Protein AF-A0A934LVZ8-F1 (afdb_monomer)

Structure (mmCIF, N/CA/C/O backbone):
data_AF-A0A934LVZ8-F1
#
_entry.id   AF-A0A934LVZ8-F1
#
loop_
_atom_site.group_PDB
_atom_site.id
_atom_site.type_symbol
_atom_site.label_atom_id
_atom_site.l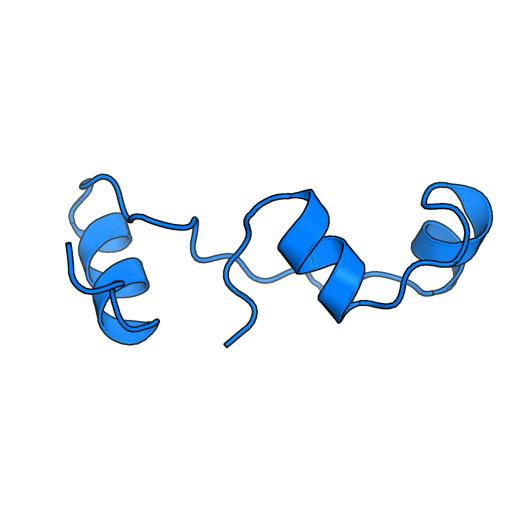abel_alt_id
_atom_site.label_comp_id
_atom_site.label_asym_id
_atom_site.label_entity_id
_atom_site.label_seq_id
_atom_site.pdbx_PDB_ins_code
_atom_site.Cartn_x
_atom_site.Cartn_y
_atom_site.Cartn_z
_atom_site.occupancy
_atom_site.B_iso_or_equiv
_atom_site.auth_seq_id
_atom_site.auth_comp_id
_atom_site.auth_asym_id
_atom_site.auth_atom_id
_atom_site.pdbx_PDB_model_num
ATOM 1 N N . MET A 1 1 ? -17.865 -10.901 4.706 1.00 54.88 1 MET A N 1
ATOM 2 C CA . MET A 1 1 ? -17.877 -9.731 5.612 1.00 54.88 1 MET A CA 1
ATOM 3 C C . MET A 1 1 ? -17.842 -8.481 4.751 1.00 54.88 1 MET A C 1
ATOM 5 O O . MET A 1 1 ? -17.276 -8.559 3.669 1.00 54.88 1 MET A O 1
ATOM 9 N N . ALA A 1 2 ? -18.489 -7.387 5.152 1.00 68.06 2 ALA A N 1
ATOM 10 C CA . ALA A 1 2 ? -18.352 -6.129 4.416 1.00 68.06 2 ALA A CA 1
ATOM 11 C C . ALA A 1 2 ? -16.890 -5.655 4.506 1.00 68.06 2 ALA A C 1
ATOM 13 O O . ALA A 1 2 ? -16.317 -5.708 5.593 1.00 68.06 2 ALA A O 1
ATOM 14 N N . ALA A 1 3 ? -16.297 -5.256 3.378 1.00 86.44 3 ALA A N 1
ATOM 15 C CA . ALA A 1 3 ? -14.939 -4.715 3.342 1.00 86.44 3 ALA A CA 1
ATOM 16 C C . ALA A 1 3 ? -14.869 -3.406 4.146 1.00 86.44 3 ALA A C 1
ATOM 18 O O . ALA A 1 3 ? -15.808 -2.601 4.102 1.00 86.44 3 ALA A O 1
ATOM 19 N N . MET A 1 4 ? -13.785 -3.194 4.892 1.00 93.50 4 MET A N 1
ATOM 20 C CA . MET A 1 4 ? -13.576 -1.949 5.622 1.00 93.50 4 MET A CA 1
ATOM 21 C C . MET A 1 4 ? -13.305 -0.807 4.641 1.00 93.50 4 MET A C 1
ATOM 23 O O . MET A 1 4 ? -12.508 -0.908 3.709 1.00 93.50 4 MET A O 1
ATOM 27 N N . THR A 1 5 ? -13.908 0.347 4.904 1.00 94.50 5 THR A N 1
ATOM 28 C CA . THR A 1 5 ? -13.508 1.602 4.255 1.00 94.50 5 THR A CA 1
ATOM 29 C C . THR A 1 5 ? -12.066 1.965 4.625 1.00 94.50 5 THR A C 1
ATOM 31 O O . THR A 1 5 ? -11.559 1.565 5.674 1.00 94.50 5 THR A O 1
ATOM 34 N N . SER A 1 6 ? -11.409 2.794 3.820 1.00 92.94 6 SER A N 1
ATOM 35 C CA . SER A 1 6 ? -10.036 3.256 4.081 1.00 92.94 6 SER A CA 1
ATOM 36 C C . SER A 1 6 ? -9.887 3.965 5.426 1.00 92.94 6 SER A C 1
ATOM 38 O O . SER A 1 6 ? -8.955 3.715 6.190 1.00 92.94 6 SER A O 1
ATOM 40 N N . ARG A 1 7 ? -10.886 4.778 5.799 1.00 94.62 7 ARG A N 1
ATOM 41 C CA . ARG A 1 7 ? -10.939 5.405 7.126 1.00 94.62 7 ARG A CA 1
ATOM 42 C C . ARG A 1 7 ? -10.980 4.361 8.243 1.00 94.62 7 ARG A C 1
ATOM 44 O O . ARG A 1 7 ? -10.300 4.531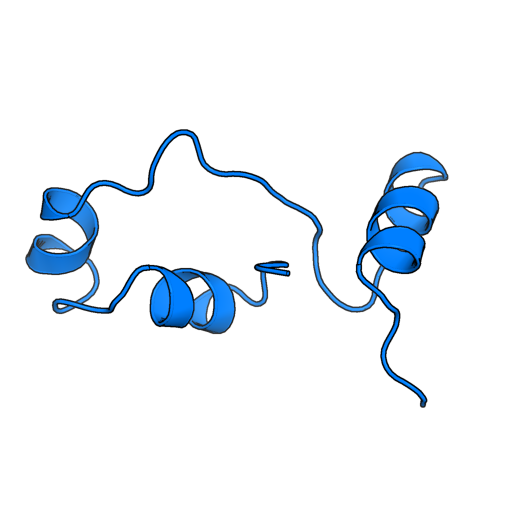 9.252 1.00 94.62 7 ARG A O 1
ATOM 51 N N . GLN A 1 8 ? -11.791 3.312 8.095 1.00 95.94 8 GLN A N 1
ATOM 52 C CA . GLN A 1 8 ? -11.869 2.241 9.091 1.00 95.94 8 GLN A CA 1
ATOM 53 C C . GLN A 1 8 ? -10.537 1.498 9.201 1.00 95.94 8 GLN A C 1
A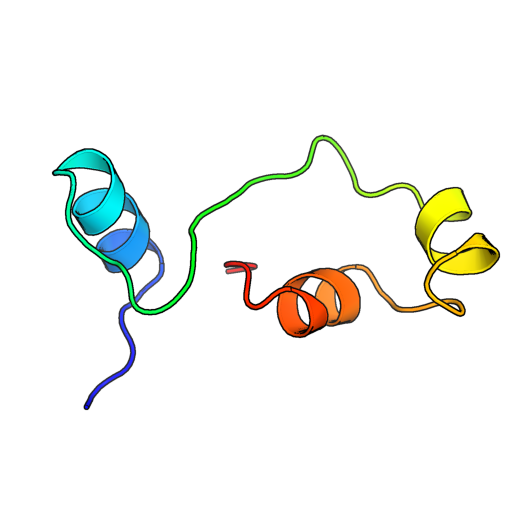TOM 55 O O . GLN A 1 8 ? -10.078 1.290 10.319 1.00 95.94 8 GLN A O 1
ATOM 60 N N . ARG A 1 9 ? -9.877 1.186 8.081 1.00 95.44 9 ARG A N 1
ATOM 61 C CA . ARG A 1 9 ? -8.556 0.538 8.081 1.00 95.44 9 ARG A CA 1
ATOM 62 C C . ARG A 1 9 ? -7.507 1.366 8.817 1.00 95.44 9 ARG A C 1
ATOM 64 O O . ARG A 1 9 ? -6.842 0.843 9.709 1.00 95.44 9 ARG A O 1
ATOM 71 N N . MET A 1 10 ? -7.425 2.663 8.517 1.00 94.88 10 MET A N 1
ATOM 72 C CA . MET A 1 10 ? -6.512 3.584 9.200 1.00 94.88 10 MET A CA 1
ATOM 73 C C . MET A 1 10 ? -6.764 3.621 10.713 1.00 94.88 10 MET A C 1
ATOM 75 O O . MET A 1 10 ? -5.837 3.461 11.503 1.00 94.88 10 MET A O 1
ATOM 79 N N . LEU A 1 11 ? -8.021 3.785 11.141 1.00 96.81 11 LEU A N 1
ATOM 80 C CA . LEU A 1 11 ? -8.350 3.816 12.569 1.00 96.81 11 LEU A CA 1
ATOM 81 C C . LEU A 1 11 ? -8.087 2.473 13.260 1.00 96.81 11 LEU A C 1
ATOM 83 O O . LEU A 1 11 ? -7.617 2.468 14.395 1.00 96.81 11 LEU A O 1
ATOM 87 N N . THR A 1 12 ? -8.355 1.345 12.603 1.00 96.44 12 THR A N 1
ATOM 88 C CA . THR A 1 12 ? -8.040 0.012 13.135 1.00 96.44 12 THR A CA 1
ATOM 89 C C . THR A 1 12 ? -6.536 -0.142 13.361 1.00 96.44 12 THR A C 1
ATOM 91 O O . THR A 1 12 ? -6.133 -0.536 14.455 1.00 96.44 12 THR A O 1
ATOM 94 N N . ALA A 1 13 ? -5.711 0.235 12.378 1.00 95.06 13 ALA A N 1
ATOM 95 C CA . ALA A 1 13 ? -4.253 0.167 12.481 1.00 95.06 13 ALA A CA 1
ATOM 96 C C . ALA A 1 13 ? -3.704 1.059 13.609 1.00 95.06 13 ALA A C 1
ATOM 98 O O . ALA A 1 13 ? -2.886 0.607 14.408 1.00 95.06 13 ALA A O 1
ATOM 99 N N . LEU A 1 14 ? -4.200 2.297 13.738 1.00 96.38 14 LEU A N 1
ATOM 100 C CA . LEU A 1 14 ? -3.790 3.222 14.807 1.00 96.38 14 LEU A CA 1
ATOM 101 C C . LEU A 1 14 ? -4.151 2.722 16.214 1.00 96.38 14 LEU A C 1
ATOM 103 O O . LEU A 1 14 ? -3.471 3.066 17.177 1.00 96.38 14 LEU A O 1
ATOM 107 N N . ASN A 1 15 ? -5.194 1.899 16.337 1.00 97.88 15 ASN A N 1
ATOM 108 C CA . ASN A 1 15 ? -5.586 1.263 17.596 1.00 97.88 15 ASN A CA 1
ATOM 109 C C . ASN A 1 15 ? -4.907 -0.104 17.825 1.00 97.88 15 ASN A C 1
ATOM 111 O O . ASN A 1 15 ? -5.268 -0.809 18.766 1.00 97.88 15 ASN A O 1
ATOM 115 N N . GLY A 1 16 ? -3.949 -0.502 16.979 1.00 95.81 16 GLY A N 1
ATOM 116 C CA . GLY A 1 16 ? -3.229 -1.776 17.095 1.00 95.81 16 GLY A CA 1
ATOM 117 C C . GLY A 1 16 ? -4.038 -3.010 16.679 1.00 95.81 16 GLY A C 1
ATOM 118 O O . GLY A 1 16 ? -3.653 -4.131 17.004 1.00 95.81 16 GLY A O 1
ATOM 119 N N . GLY A 1 17 ? -5.165 -2.821 15.987 1.00 96.38 17 GLY A N 1
ATOM 120 C CA . GLY A 1 17 ? -5.950 -3.909 15.410 1.00 96.38 17 GLY A CA 1
ATOM 121 C C . GLY A 1 17 ? -5.408 -4.380 14.057 1.00 96.38 17 GLY A C 1
ATOM 122 O O . GLY A 1 17 ? -4.500 -3.778 13.486 1.00 96.38 17 GLY A O 1
ATOM 123 N N . LEU A 1 18 ? -6.014 -5.442 13.519 1.00 95.12 18 LEU A N 1
ATOM 124 C CA . LEU A 1 18 ? -5.697 -5.979 12.194 1.00 95.12 18 LEU A CA 1
ATOM 125 C C . LEU A 1 18 ? -6.728 -5.481 11.162 1.00 95.12 18 LEU A C 1
ATOM 127 O O . LEU A 1 18 ? -7.861 -5.972 11.172 1.00 95.12 18 LEU A O 1
ATOM 131 N N . PRO A 1 19 ? -6.395 -4.497 10.304 1.00 94.69 19 PRO A N 1
ATOM 132 C CA . PRO A 1 19 ? -7.260 -4.118 9.191 1.0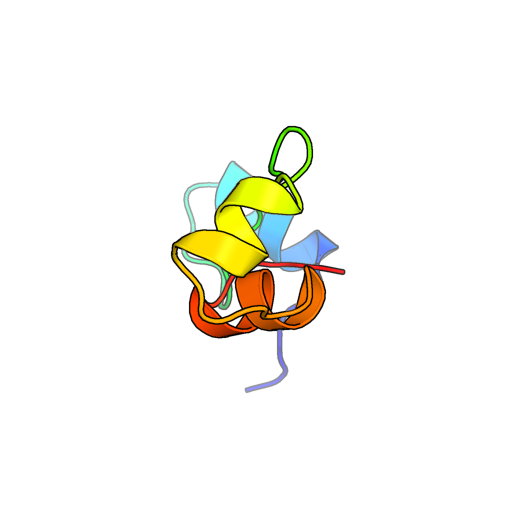0 94.69 19 PRO A CA 1
ATOM 133 C C . PRO A 1 19 ? -7.300 -5.234 8.132 1.00 94.69 19 PRO A C 1
ATOM 135 O O . PRO A 1 19 ? -6.398 -6.065 8.062 1.00 94.69 19 PRO A O 1
ATOM 138 N N . ASP A 1 20 ? -8.342 -5.248 7.302 1.00 93.25 20 ASP A N 1
ATOM 139 C CA . ASP A 1 20 ? -8.507 -6.213 6.203 1.00 93.25 20 ASP A CA 1
ATOM 140 C C . ASP A 1 20 ? -7.558 -5.970 5.016 1.00 93.25 20 ASP A C 1
ATOM 142 O O . ASP A 1 20 ? -7.270 -6.906 4.283 1.00 93.25 20 ASP A O 1
ATOM 146 N N . ARG A 1 21 ? -7.040 -4.745 4.865 1.00 92.25 21 ARG A N 1
ATOM 147 C CA . ARG A 1 21 ? -5.884 -4.387 4.025 1.00 92.25 21 ARG A CA 1
ATOM 148 C C . ARG A 1 21 ? -5.002 -3.387 4.750 1.00 92.25 21 ARG A C 1
ATOM 150 O O . ARG A 1 21 ? -5.512 -2.546 5.495 1.00 92.25 21 ARG A O 1
ATOM 157 N N . LEU A 1 22 ? -3.695 -3.430 4.510 1.00 90.56 22 LEU A N 1
ATOM 158 C CA . LEU A 1 22 ? -2.753 -2.567 5.220 1.00 90.56 22 LEU A CA 1
ATOM 159 C C . LEU A 1 22 ? -2.806 -1.120 4.683 1.00 90.56 22 LEU A C 1
ATOM 161 O O . LEU A 1 22 ? -2.482 -0.902 3.513 1.00 90.56 22 LEU A O 1
ATOM 165 N N . PRO A 1 23 ? -3.160 -0.114 5.509 1.00 93.31 23 PRO A N 1
ATOM 166 C CA . PRO A 1 23 ? -3.096 1.284 5.101 1.00 93.31 23 PRO A CA 1
ATOM 167 C C . PRO A 1 23 ? -1.639 1.754 5.049 1.00 93.31 23 PRO A C 1
ATOM 169 O O . PRO A 1 23 ? -0.975 1.840 6.083 1.00 93.31 23 PRO A O 1
ATOM 172 N N . VAL A 1 24 ? -1.135 2.073 3.855 1.00 89.31 24 VAL A N 1
ATOM 173 C CA . VAL A 1 24 ? 0.234 2.577 3.662 1.00 89.31 24 VAL A CA 1
ATOM 174 C C . VAL A 1 24 ? 0.275 3.696 2.633 1.00 89.31 24 VAL A C 1
ATOM 176 O O . VAL A 1 24 ? -0.580 3.796 1.760 1.00 89.31 24 VAL A O 1
ATOM 179 N N . THR A 1 25 ? 1.324 4.511 2.695 1.00 86.62 25 THR A N 1
ATOM 180 C CA . THR A 1 25 ? 1.675 5.433 1.616 1.00 86.62 25 THR A CA 1
ATOM 181 C C . THR A 1 25 ? 3.125 5.205 1.210 1.00 86.62 25 THR A C 1
ATOM 183 O O . THR A 1 25 ? 4.009 5.031 2.047 1.00 86.62 25 THR A O 1
ATOM 186 N N . THR A 1 26 ? 3.385 5.189 -0.094 1.00 85.81 26 THR A N 1
ATOM 187 C CA . THR A 1 26 ? 4.750 5.179 -0.637 1.00 85.81 26 THR A CA 1
ATOM 188 C C . THR A 1 26 ? 5.167 6.606 -0.977 1.00 85.81 26 THR A C 1
ATOM 190 O O . THR A 1 26 ? 4.351 7.365 -1.501 1.00 85.81 26 THR A O 1
ATOM 193 N N . HIS A 1 27 ? 6.432 6.973 -0.767 1.00 84.12 27 HIS A N 1
ATOM 194 C CA . HIS A 1 27 ? 6.993 8.239 -1.261 1.00 84.12 27 HIS A CA 1
ATOM 195 C C . HIS A 1 27 ? 7.214 8.185 -2.778 1.00 84.12 27 HIS A C 1
ATOM 197 O O . HIS A 1 27 ? 8.347 8.121 -3.236 1.00 84.12 27 HIS A O 1
ATOM 203 N N . HIS A 1 28 ? 6.115 8.184 -3.533 1.00 82.75 28 HIS A N 1
ATOM 204 C CA . HIS A 1 28 ? 6.073 7.996 -4.983 1.00 82.75 28 HIS A CA 1
ATOM 205 C C . HIS A 1 28 ? 6.745 6.694 -5.432 1.00 82.75 28 HIS A C 1
ATOM 207 O O . HIS A 1 28 ? 7.959 6.628 -5.622 1.00 82.75 28 HIS A O 1
ATOM 213 N N . VAL A 1 29 ? 5.946 5.648 -5.665 1.00 91.56 29 VAL A N 1
ATOM 214 C CA . VAL A 1 29 ? 6.464 4.466 -6.357 1.00 91.56 29 VAL A CA 1
ATOM 215 C C . VAL A 1 29 ? 7.005 4.894 -7.729 1.00 91.56 29 VAL A C 1
ATOM 217 O O . VAL A 1 29 ? 6.303 5.492 -8.545 1.00 91.56 29 VAL A O 1
ATOM 220 N N . MET A 1 30 ? 8.305 4.697 -7.942 1.00 94.56 30 MET A N 1
ATOM 221 C CA . MET A 1 30 ? 8.995 5.232 -9.113 1.00 94.56 30 MET A CA 1
ATOM 222 C C . MET A 1 30 ? 8.677 4.395 -10.352 1.00 94.56 30 MET A C 1
ATOM 224 O O . MET A 1 30 ? 8.821 3.175 -10.313 1.00 94.56 30 MET A O 1
ATOM 228 N N . ALA A 1 31 ? 8.374 5.048 -11.478 1.00 95.19 31 ALA A N 1
ATOM 229 C CA . ALA A 1 31 ? 8.143 4.370 -12.759 1.00 95.19 31 ALA A CA 1
ATOM 230 C C . ALA A 1 31 ? 9.295 3.421 -13.134 1.00 95.19 31 ALA A C 1
ATOM 232 O O . ALA A 1 31 ? 9.063 2.269 -13.473 1.00 95.19 31 ALA A O 1
ATOM 233 N N . TYR A 1 32 ? 10.549 3.845 -12.929 1.00 96.75 32 TYR A N 1
ATOM 234 C CA . TYR A 1 32 ? 11.716 2.988 -13.165 1.00 96.75 32 TYR A CA 1
ATOM 235 C C . TYR A 1 32 ? 11.677 1.670 -12.381 1.00 96.75 32 TYR A C 1
ATOM 237 O O . TYR A 1 32 ? 12.068 0.629 -12.903 1.00 96.75 32 TYR A O 1
ATOM 245 N N . PHE A 1 33 ? 11.239 1.704 -11.119 1.00 96.69 33 PHE A N 1
ATOM 246 C CA . PHE A 1 33 ? 11.135 0.495 -10.308 1.00 96.69 33 PHE A CA 1
ATOM 247 C C . PHE A 1 33 ? 10.050 -0.435 -10.858 1.00 96.69 33 PHE A C 1
ATOM 249 O O . PHE A 1 33 ? 10.285 -1.637 -10.990 1.00 96.69 33 PHE A O 1
ATOM 256 N N . LEU A 1 34 ? 8.901 0.137 -11.226 1.00 96.81 34 LEU A N 1
ATOM 257 C CA . LEU A 1 34 ? 7.784 -0.597 -11.809 1.00 96.81 34 LEU A CA 1
ATOM 258 C C . LEU A 1 34 ? 8.186 -1.277 -13.127 1.00 96.81 34 LEU A C 1
ATOM 260 O O . LEU A 1 34 ? 8.018 -2.487 -13.271 1.00 96.81 34 LEU A O 1
ATOM 264 N N . ASP A 1 35 ? 8.819 -0.537 -14.036 1.00 97.94 35 ASP A N 1
ATOM 265 C CA . ASP A 1 35 ? 9.253 -1.044 -15.341 1.00 97.94 35 ASP A CA 1
ATOM 266 C C . ASP A 1 35 ? 10.350 -2.103 -15.215 1.00 97.94 35 ASP A C 1
ATOM 268 O O . ASP A 1 35 ? 10.297 -3.151 -15.860 1.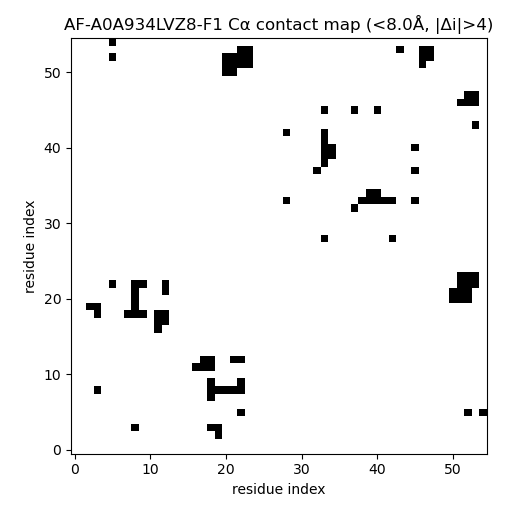00 97.94 35 ASP A O 1
ATOM 272 N N . LYS A 1 36 ? 11.356 -1.850 -14.370 1.00 98.19 36 LYS A N 1
ATOM 273 C CA . 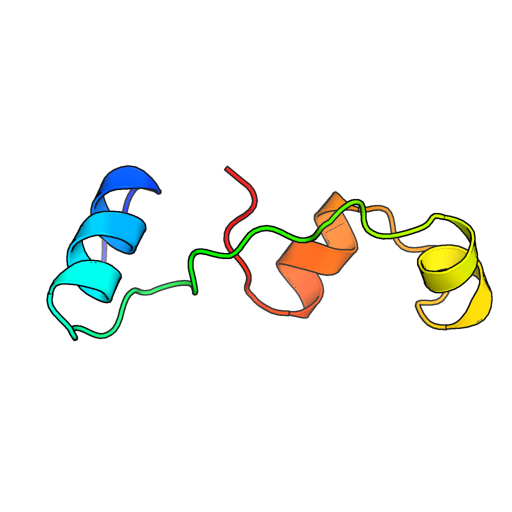LYS A 1 36 ? 12.541 -2.709 -14.290 1.00 98.19 36 LYS A CA 1
ATOM 274 C C . LYS A 1 36 ? 12.332 -3.968 -13.456 1.00 98.19 36 LYS A C 1
ATOM 276 O O . LYS A 1 36 ? 12.932 -4.993 -13.773 1.00 98.19 36 LYS A O 1
ATOM 281 N N . TYR A 1 37 ? 11.554 -3.889 -12.377 1.00 97.50 37 TYR A N 1
ATOM 282 C CA . TYR A 1 37 ? 11.470 -4.964 -11.381 1.00 97.50 37 TYR A CA 1
ATOM 283 C C . TYR A 1 37 ? 10.067 -5.538 -11.200 1.00 97.50 37 TYR A C 1
ATOM 285 O O . TYR A 1 37 ? 9.951 -6.667 -10.734 1.00 97.50 37 TYR A O 1
ATOM 293 N N . MET A 1 38 ? 9.020 -4.809 -11.592 1.00 97.12 38 MET A N 1
ATOM 294 C CA . MET A 1 38 ? 7.627 -5.253 -11.448 1.00 97.12 38 MET A CA 1
ATOM 295 C C . MET A 1 38 ? 6.968 -5.560 -12.797 1.00 97.12 38 MET A C 1
ATOM 297 O O . MET A 1 38 ? 5.752 -5.676 -12.875 1.00 97.12 38 MET A O 1
ATOM 301 N N . GLY A 1 39 ? 7.750 -5.681 -13.875 1.00 97.00 39 GLY A N 1
ATOM 302 C CA . GLY A 1 39 ? 7.231 -6.029 -15.200 1.00 97.00 39 GLY A CA 1
ATOM 303 C C . GLY A 1 39 ? 6.359 -4.946 -15.841 1.00 97.00 39 GLY A C 1
ATOM 304 O O . GLY A 1 39 ? 5.507 -5.276 -16.660 1.00 97.00 39 GLY A O 1
ATOM 305 N N . GLY A 1 40 ? 6.552 -3.676 -15.472 1.00 97.19 40 GLY A N 1
ATOM 306 C CA . GLY A 1 40 ? 5.796 -2.551 -16.033 1.00 97.19 40 GLY A CA 1
ATOM 307 C C . GLY A 1 40 ? 4.388 -2.384 -15.464 1.00 97.19 40 GLY A C 1
ATOM 308 O O . GLY A 1 40 ? 3.551 -1.764 -16.115 1.00 97.19 40 GLY A O 1
ATOM 309 N N . MET A 1 41 ? 4.109 -2.930 -14.273 1.00 96.69 41 MET A N 1
ATOM 310 C CA . MET A 1 41 ? 2.837 -2.702 -13.578 1.00 96.69 41 MET A CA 1
ATOM 311 C C . MET A 1 41 ? 2.571 -1.209 -13.371 1.00 96.69 41 MET A C 1
ATOM 313 O O . MET A 1 41 ? 3.467 -0.435 -13.036 1.00 96.69 41 MET A O 1
ATOM 317 N N . SER A 1 42 ? 1.311 -0.808 -13.489 1.00 95.06 42 SER A N 1
ATOM 318 C CA . SER A 1 42 ? 0.860 0.501 -13.027 1.00 95.06 42 SER A CA 1
ATOM 319 C C . SER A 1 42 ? 1.011 0.637 -11.507 1.00 95.06 42 SER A C 1
ATOM 321 O O . SER A 1 42 ? 1.120 -0.343 -10.768 1.00 95.06 42 SER A O 1
ATOM 323 N N . ALA A 1 43 ? 0.966 1.875 -11.007 1.00 92.19 43 ALA A N 1
ATOM 324 C CA . ALA A 1 43 ? 0.984 2.114 -9.567 1.00 92.19 43 ALA A CA 1
ATOM 325 C C . ALA A 1 43 ? -0.185 1.405 -8.855 1.00 92.19 43 ALA A C 1
ATOM 327 O O . ALA A 1 43 ? 0.030 0.815 -7.805 1.00 92.19 43 ALA A O 1
ATOM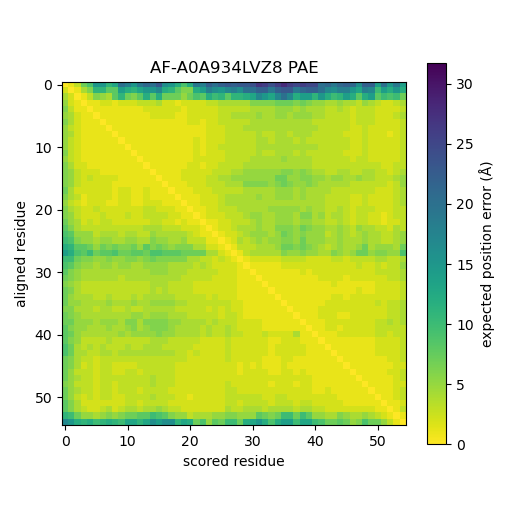 328 N N . TYR A 1 44 ? -1.393 1.402 -9.431 1.00 91.88 44 TYR A N 1
ATOM 329 C CA . TYR A 1 44 ? -2.545 0.709 -8.839 1.00 91.88 44 TYR A CA 1
ATOM 330 C C . TYR A 1 44 ? -2.336 -0.806 -8.761 1.00 91.88 44 TYR A C 1
ATOM 332 O O . TYR A 1 44 ? -2.558 -1.392 -7.706 1.00 91.88 44 TYR A O 1
ATOM 340 N N . GLU A 1 45 ? -1.823 -1.420 -9.830 1.00 94.94 45 GLU A N 1
ATOM 341 C CA . GLU A 1 45 ? -1.482 -2.849 -9.832 1.00 94.94 45 GLU A CA 1
ATOM 342 C C . GLU A 1 45 ? -0.396 -3.182 -8.804 1.00 94.94 45 GLU A C 1
ATOM 344 O O . GLU A 1 45 ? -0.449 -4.243 -8.191 1.00 94.94 45 GLU A O 1
ATOM 349 N N . PHE A 1 46 ? 0.553 -2.273 -8.556 1.00 94.81 46 PHE A N 1
ATOM 350 C CA . PHE A 1 46 ? 1.519 -2.422 -7.467 1.00 94.81 46 PHE A CA 1
ATOM 351 C C . PHE A 1 46 ? 0.828 -2.482 -6.095 1.00 94.81 46 PHE A C 1
ATOM 353 O O . PHE A 1 46 ? 1.145 -3.368 -5.303 1.00 94.81 46 PHE A O 1
ATOM 360 N N . PHE A 1 47 ? -0.123 -1.586 -5.803 1.00 93.50 47 PHE A N 1
ATOM 361 C CA . PHE A 1 47 ? -0.846 -1.628 -4.524 1.00 93.50 47 PHE A CA 1
ATOM 362 C C . PHE A 1 47 ? -1.686 -2.905 -4.390 1.00 93.50 47 PHE A C 1
ATOM 364 O O . PHE A 1 47 ? -1.669 -3.521 -3.326 1.00 93.50 47 PHE A O 1
ATOM 371 N N . ASP A 1 48 ? -2.346 -3.351 -5.461 1.00 92.44 48 ASP A N 1
ATOM 372 C CA . ASP A 1 48 ? -3.107 -4.606 -5.455 1.00 92.44 48 ASP A CA 1
ATOM 373 C C . ASP A 1 48 ? -2.200 -5.839 -5.293 1.00 92.44 48 ASP A C 1
ATOM 375 O O . ASP A 1 48 ? -2.535 -6.750 -4.537 1.00 92.44 48 ASP A O 1
ATOM 379 N N . HIS A 1 49 ? -1.029 -5.863 -5.939 1.00 94.19 49 HIS A N 1
ATOM 380 C CA . HIS A 1 49 ? -0.064 -6.966 -5.847 1.00 94.19 49 HIS A CA 1
ATOM 381 C C . HIS A 1 49 ? 0.406 -7.220 -4.408 1.00 94.19 49 HIS A C 1
ATOM 383 O O . HIS A 1 49 ? 0.629 -8.367 -4.022 1.00 94.19 49 HIS A O 1
ATOM 389 N N . PHE A 1 50 ? 0.545 -6.156 -3.615 1.00 92.81 50 PHE A N 1
ATOM 390 C CA . PHE A 1 50 ? 0.983 -6.221 -2.219 1.00 92.81 50 PHE A CA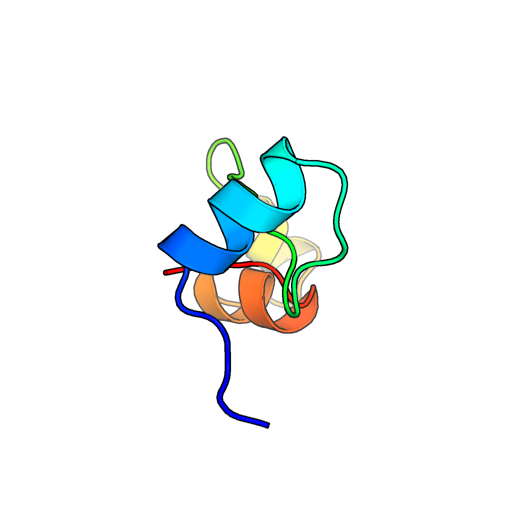 1
ATOM 391 C C . PHE A 1 50 ? -0.172 -6.152 -1.202 1.00 92.81 50 PHE A C 1
ATOM 393 O O . PHE A 1 50 ? 0.094 -6.078 -0.004 1.00 92.81 50 PHE A O 1
ATOM 400 N N . ASP A 1 51 ? -1.430 -6.178 -1.660 1.00 90.94 51 ASP A N 1
ATOM 401 C CA . ASP A 1 51 ? -2.645 -6.043 -0.836 1.00 90.94 51 ASP A CA 1
ATOM 402 C C . ASP A 1 51 ? -2.635 -4.797 0.079 1.00 90.94 51 ASP A C 1
ATOM 404 O O . ASP A 1 51 ? -3.030 -4.802 1.250 1.00 90.94 51 ASP A O 1
ATOM 408 N N . LEU A 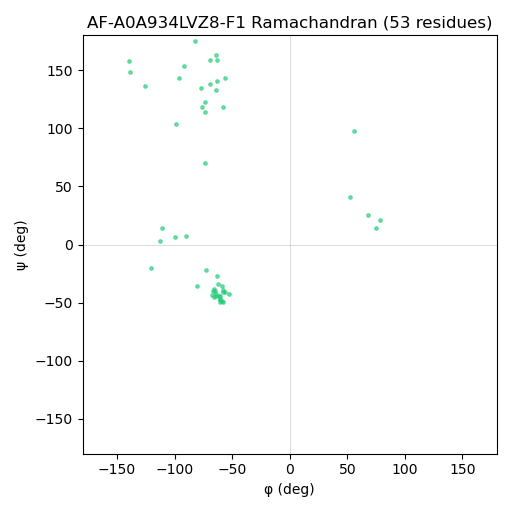1 52 ? -2.144 -3.694 -0.485 1.00 92.75 52 LEU A N 1
ATOM 409 C CA . LEU A 1 52 ? -2.027 -2.397 0.164 1.00 92.75 52 LEU A CA 1
ATOM 410 C C . LEU A 1 52 ? -3.275 -1.545 -0.088 1.00 92.75 52 LEU A C 1
ATOM 412 O O . LEU A 1 52 ? -3.969 -1.682 -1.097 1.00 92.75 52 LEU A O 1
ATOM 416 N N . ASP A 1 53 ? -3.560 -0.620 0.828 1.00 92.00 53 ASP A N 1
ATOM 417 C CA . ASP A 1 53 ? -4.616 0.365 0.612 1.00 92.00 53 ASP A CA 1
ATOM 418 C C . ASP A 1 53 ? -4.198 1.439 -0.403 1.00 92.00 53 ASP A C 1
ATOM 420 O O . ASP A 1 53 ? -3.207 2.134 -0.189 1.00 92.00 53 ASP A O 1
ATOM 424 N N . ALA A 1 54 ? -4.974 1.595 -1.478 1.00 85.00 54 ALA A N 1
ATOM 425 C CA . ALA A 1 54 ? -4.752 2.584 -2.537 1.00 85.00 54 ALA A CA 1
ATOM 426 C C . ALA A 1 54 ? -5.833 3.682 -2.605 1.00 85.00 54 ALA A C 1
ATOM 428 O O . ALA A 1 54 ? -5.794 4.504 -3.524 1.00 85.00 54 ALA A O 1
ATOM 429 N N . TRP A 1 55 ? -6.808 3.678 -1.685 1.00 67.31 55 TRP A N 1
ATOM 430 C CA . TRP A 1 55 ? -8.028 4.494 -1.766 1.00 67.31 55 TRP A CA 1
ATOM 431 C C . TRP A 1 55 ? -8.348 5.198 -0.458 1.00 67.31 55 TRP A C 1
ATOM 433 O O . TRP A 1 55 ? -8.017 4.630 0.600 1.00 67.31 55 TRP A O 1
#

Mean predicted aligned error: 3.66 Å

Nearest PDB structures (foldseek):
  6uar-assembly1_A  TM=3.065E-01  e=5.125E+00  Amycolatopsis mediterranei
  6ufl-assembly1_A  TM=3.073E-01  e=4.777E+00  Amycolatopsis mediterranei

pLDDT: mean 91.94, std 7.86, range [54.88, 98.19]

Solvent-accessible surface area (backbone atoms only — not comparable to full-atom values): 3457 Å² total; per-residue (Å²): 129,86,80,74,53,54,70,53,21,46,54,30,45,77,71,74,48,85,42,96,40,51,71,62,83,70,95,65,84,49,67,68,54,24,49,74,75,55,78,53,46,52,74,68,54,51,29,59,74,69,51,39,42,85,108

Sequence (55 aa):
MAAMTSRQRMLTALNGGLPDRLPVTTHHVMAYFLDKYMGGMSAYEFFDHFDLDAW

Foldseek 3Di:
DDADDLVRQVVCVVVVHDHPAHEDDDPDPDQCCCVPPVVRDDPVVVCVVRRYDPD

Radius of gyration: 12.97 Å; Cα contacts (8 Å, |Δi|>4): 53; chains: 1; bounding box: 31×18×34 Å

Secondary structure (DSSP, 8-state):
-PPPPHHHHHHHHHTT---SSB----S---HHHHHHHSTT--HHHHHHHTTB---